Protein AF-A0A1K1SXJ5-F1 (afdb_monomer)

Radius of gyration: 18.01 Å; Cα contacts (8 Å, |Δi|>4): 81; chains: 1; bounding box: 41×28×58 Å

Mean predicted aligned error: 9.97 Å

Sequence (137 aa):
MYLNLAISLAVGVFTYLHFQEVVDYQLAHLPAPPKDVEKTRDTLTKLTWIRLGVVVALAVVYMRIARSLPLRRRRTYVRLFVLTLGGCIAMAYLVIAGGSPDWTRAAQTLQGVVLLALFFTLLGSDCRAHFFAKAAR

Structure (mmCIF, N/CA/C/O backbone):
data_AF-A0A1K1SXJ5-F1
#
_entry.id   AF-A0A1K1SXJ5-F1
#
loop_
_atom_site.group_PDB
_atom_site.id
_atom_site.type_symbol
_atom_site.label_atom_id
_atom_site.label_alt_id
_atom_site.label_comp_id
_atom_site.label_asym_id
_atom_site.label_entity_id
_atom_site.label_seq_id
_atom_site.pdbx_PDB_ins_code
_atom_site.Cartn_x
_atom_site.Cartn_y
_atom_site.Cartn_z
_atom_site.occupancy
_atom_site.B_iso_or_equiv
_atom_site.auth_seq_id
_atom_site.auth_comp_id
_atom_site.auth_asym_id
_atom_site.auth_atom_id
_atom_site.pdbx_PDB_model_num
ATOM 1 N N . MET A 1 1 ? -11.065 -2.128 8.941 1.00 64.06 1 MET A N 1
ATOM 2 C CA . MET A 1 1 ? -9.671 -2.592 9.150 1.00 64.06 1 MET A CA 1
ATOM 3 C C . MET A 1 1 ? -9.415 -3.970 8.555 1.00 64.06 1 MET A C 1
ATOM 5 O O . MET A 1 1 ? -8.522 -4.067 7.728 1.00 64.06 1 MET A O 1
ATOM 9 N N . TYR A 1 2 ? -10.174 -5.008 8.931 1.00 62.59 2 TYR A N 1
ATOM 10 C CA . TYR A 1 2 ? -9.960 -6.375 8.424 1.00 62.59 2 TYR A CA 1
ATOM 11 C C . TYR A 1 2 ? -10.084 -6.502 6.902 1.00 62.59 2 TYR A C 1
ATOM 13 O O . TYR A 1 2 ? -9.283 -7.198 6.298 1.00 62.59 2 TYR A O 1
ATOM 21 N N . LEU A 1 3 ? -11.006 -5.766 6.273 1.00 61.50 3 LEU A N 1
ATOM 22 C CA . LEU A 1 3 ? -11.119 -5.739 4.812 1.00 61.50 3 LEU A CA 1
ATOM 23 C C . LEU A 1 3 ? -9.862 -5.157 4.137 1.00 61.50 3 LEU A C 1
ATOM 25 O O . LEU A 1 3 ? -9.334 -5.758 3.212 1.00 61.50 3 LEU A O 1
ATOM 29 N N . ASN A 1 4 ? -9.330 -4.036 4.643 1.00 66.81 4 ASN A N 1
ATOM 30 C CA . ASN A 1 4 ? -8.089 -3.441 4.124 1.00 66.81 4 ASN A CA 1
ATOM 31 C C . ASN A 1 4 ? -6.896 -4.397 4.278 1.00 66.81 4 ASN A C 1
ATOM 33 O O . ASN A 1 4 ? -6.064 -4.518 3.385 1.00 66.81 4 ASN A O 1
ATOM 37 N N . LEU A 1 5 ? -6.842 -5.105 5.408 1.00 68.81 5 LEU A N 1
ATOM 38 C CA . LEU A 1 5 ? -5.845 -6.135 5.676 1.00 68.81 5 LEU A CA 1
ATOM 39 C C . LEU A 1 5 ? -5.960 -7.310 4.697 1.00 68.81 5 LEU A C 1
ATOM 41 O O . LEU A 1 5 ? -4.956 -7.723 4.129 1.00 68.81 5 LEU A O 1
ATOM 45 N N . ALA A 1 6 ? -7.175 -7.826 4.499 1.00 69.31 6 ALA A N 1
ATOM 46 C CA . ALA A 1 6 ? -7.452 -8.941 3.601 1.00 69.31 6 ALA A CA 1
ATOM 47 C C . ALA A 1 6 ? -7.092 -8.592 2.153 1.00 69.31 6 ALA A C 1
ATOM 49 O O . ALA A 1 6 ? -6.425 -9.379 1.494 1.00 69.31 6 ALA A O 1
ATOM 50 N N . ILE A 1 7 ? -7.443 -7.385 1.695 1.00 69.19 7 ILE A N 1
ATOM 51 C CA . ILE A 1 7 ? -7.063 -6.884 0.369 1.00 69.19 7 ILE A CA 1
ATOM 52 C C . ILE A 1 7 ? -5.540 -6.746 0.266 1.00 69.19 7 ILE A C 1
ATOM 54 O O . ILE A 1 7 ? -4.953 -7.249 -0.683 1.00 69.19 7 ILE A O 1
ATOM 58 N N . SER A 1 8 ? -4.880 -6.144 1.263 1.00 69.50 8 SER A N 1
ATOM 59 C CA . SER A 1 8 ? -3.413 -5.997 1.269 1.00 69.50 8 SER A CA 1
ATOM 60 C C . SER A 1 8 ? -2.703 -7.352 1.188 1.00 69.50 8 SER A C 1
ATOM 62 O O . SER A 1 8 ? -1.745 -7.505 0.436 1.00 69.50 8 SER A O 1
ATOM 64 N N . LEU A 1 9 ? -3.179 -8.340 1.952 1.00 72.06 9 LEU A N 1
ATOM 65 C CA . LEU A 1 9 ? -2.649 -9.70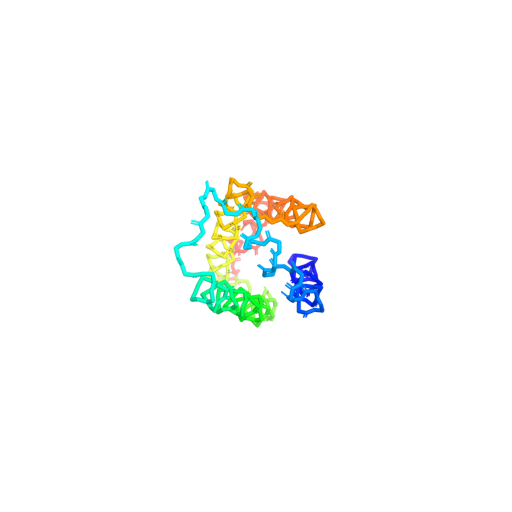3 1.940 1.00 72.06 9 LEU A CA 1
ATOM 66 C C . LEU A 1 9 ? -2.911 -10.398 0.608 1.00 72.06 9 LEU A C 1
ATOM 68 O O . LEU A 1 9 ? -1.987 -10.988 0.064 1.00 72.06 9 LEU A O 1
ATOM 72 N N . ALA A 1 10 ? -4.126 -10.301 0.065 1.00 72.69 10 ALA A N 1
ATOM 73 C CA . ALA A 1 10 ? -4.463 -10.878 -1.232 1.00 72.69 10 ALA A CA 1
ATOM 74 C C . ALA A 1 10 ? -3.568 -10.304 -2.337 1.00 72.69 10 ALA A C 1
ATOM 76 O O . ALA A 1 10 ? -2.987 -11.065 -3.100 1.00 72.69 10 ALA A O 1
ATOM 77 N N . VAL A 1 11 ? -3.371 -8.981 -2.362 1.00 71.75 11 VAL A N 1
ATOM 78 C CA . VAL A 1 11 ? -2.463 -8.309 -3.304 1.00 71.75 11 VAL A CA 1
ATOM 79 C C . VAL A 1 11 ? -1.019 -8.748 -3.097 1.00 71.75 11 VAL A C 1
ATOM 81 O O . VAL A 1 11 ? -0.324 -9.010 -4.075 1.00 71.75 11 VAL A O 1
ATOM 84 N N . GLY A 1 12 ? -0.562 -8.868 -1.849 1.00 74.44 12 GLY A N 1
ATOM 85 C CA . GLY A 1 12 ? 0.770 -9.383 -1.535 1.00 74.44 12 GLY A CA 1
ATOM 86 C C . GLY A 1 12 ? 0.972 -10.809 -2.049 1.00 74.44 12 GLY A C 1
ATOM 87 O O . GLY A 1 12 ? 1.946 -11.076 -2.741 1.00 74.44 12 GLY A O 1
ATOM 88 N N . VAL A 1 13 ? 0.022 -11.709 -1.789 1.00 76.94 13 VAL A N 1
ATOM 89 C CA . VAL A 1 13 ? 0.062 -13.095 -2.277 1.00 76.94 13 VAL A CA 1
ATOM 90 C C . VAL A 1 13 ? 0.051 -13.132 -3.802 1.00 76.94 13 VAL A C 1
ATOM 92 O O . VAL A 1 13 ? 0.885 -13.806 -4.394 1.00 76.94 13 VAL A O 1
ATOM 95 N N . PHE A 1 14 ? -0.821 -12.362 -4.452 1.00 77.50 14 PHE A N 1
ATOM 96 C CA . PHE A 1 14 ? -0.884 -12.307 -5.912 1.00 77.50 14 PHE A CA 1
ATOM 97 C C . PHE A 1 14 ? 0.412 -11.751 -6.521 1.00 77.50 14 PHE A C 1
ATOM 99 O O . PHE A 1 14 ? 0.926 -12.293 -7.491 1.00 77.50 14 PHE A O 1
ATOM 106 N N . THR A 1 15 ? 0.998 -10.720 -5.903 1.00 76.25 15 THR A N 1
ATOM 107 C CA . THR A 1 15 ? 2.302 -10.157 -6.302 1.00 76.25 15 THR A CA 1
ATOM 108 C C . THR A 1 15 ? 3.431 -11.167 -6.121 1.00 76.25 15 THR A C 1
ATOM 110 O O . THR A 1 15 ? 4.354 -11.193 -6.923 1.00 76.25 15 THR A O 1
ATOM 113 N N . TYR A 1 16 ? 3.372 -12.003 -5.085 1.00 81.81 16 TYR A N 1
ATOM 114 C CA . TYR A 1 16 ? 4.342 -13.074 -4.877 1.00 81.81 16 TYR A CA 1
ATOM 115 C C . TYR A 1 16 ? 4.205 -14.182 -5.932 1.00 81.81 16 TYR A C 1
ATOM 117 O O . TYR A 1 16 ? 5.211 -14.637 -6.468 1.00 81.81 16 TYR A O 1
ATOM 125 N N . LEU A 1 17 ? 2.973 -14.575 -6.275 1.00 83.00 17 LEU A N 1
ATOM 126 C CA . LEU A 1 17 ? 2.711 -15.572 -7.318 1.00 83.00 17 LEU A CA 1
ATOM 127 C C . LEU A 1 17 ? 3.144 -15.078 -8.708 1.00 83.00 17 LEU A C 1
ATOM 129 O O . LEU A 1 17 ? 3.743 -15.835 -9.464 1.00 83.00 17 LEU A O 1
ATOM 133 N N . HIS A 1 18 ? 2.913 -13.799 -9.010 1.00 79.50 18 HIS A N 1
ATOM 134 C CA . HIS A 1 18 ? 3.260 -13.160 -10.285 1.00 79.50 18 HIS A CA 1
ATOM 135 C C . HIS A 1 18 ? 4.554 -12.335 -10.207 1.00 79.50 18 HIS A C 1
ATOM 137 O O . HIS A 1 18 ? 4.734 -11.363 -10.939 1.00 79.50 18 HIS A O 1
ATOM 143 N N . PHE A 1 19 ? 5.471 -12.693 -9.304 1.00 79.19 19 PHE A N 1
ATOM 144 C CA . PHE A 1 19 ? 6.632 -11.861 -8.978 1.00 79.19 19 PHE A CA 1
ATOM 145 C C . PHE A 1 19 ? 7.501 -11.537 -10.201 1.00 79.19 19 PHE A C 1
ATOM 147 O O . PHE A 1 19 ? 7.865 -10.382 -10.413 1.00 79.19 19 PHE A O 1
ATOM 154 N N . GLN A 1 20 ? 7.813 -12.549 -11.016 1.00 81.75 20 GLN A N 1
ATOM 155 C CA . GLN A 1 20 ? 8.646 -12.381 -12.212 1.00 81.75 20 GLN A CA 1
ATOM 156 C C . GLN A 1 20 ? 7.945 -11.513 -13.264 1.00 81.75 20 GLN A C 1
ATOM 158 O O . GLN A 1 20 ? 8.554 -10.588 -13.789 1.00 81.75 20 GLN A O 1
ATOM 163 N N . GLU A 1 21 ? 6.644 -11.721 -13.487 1.00 81.00 21 GLU A N 1
ATOM 164 C CA . GLU A 1 21 ? 5.848 -10.914 -14.421 1.00 81.00 21 GLU A CA 1
ATOM 165 C C . GLU A 1 21 ? 5.788 -9.442 -14.002 1.00 81.00 21 GLU A C 1
ATOM 167 O O . GLU A 1 21 ? 5.860 -8.552 -14.843 1.00 81.00 21 GLU A O 1
ATOM 172 N N . VAL A 1 22 ? 5.697 -9.165 -12.698 1.00 77.56 22 VAL A N 1
ATOM 173 C CA . VAL A 1 22 ? 5.710 -7.793 -12.173 1.00 77.56 22 VAL A CA 1
ATOM 174 C C . VAL A 1 22 ? 7.063 -7.124 -12.416 1.00 77.56 22 VAL A C 1
ATOM 176 O O . VAL A 1 22 ? 7.099 -5.961 -12.818 1.00 77.56 22 VAL A O 1
ATOM 179 N N . VAL A 1 23 ? 8.169 -7.836 -12.186 1.00 81.75 23 VAL A N 1
ATOM 180 C CA . VAL A 1 23 ? 9.525 -7.312 -12.415 1.00 81.75 23 VAL A CA 1
ATOM 181 C C . VAL A 1 23 ? 9.777 -7.082 -13.907 1.00 81.75 23 VAL A C 1
ATOM 183 O O . VAL A 1 23 ? 10.292 -6.028 -14.279 1.00 81.75 23 VAL A O 1
ATOM 186 N N . ASP A 1 24 ? 9.362 -8.013 -14.761 1.00 83.44 24 ASP A N 1
ATOM 187 C CA . ASP A 1 24 ? 9.526 -7.904 -16.212 1.00 83.44 24 ASP A CA 1
ATOM 188 C C . ASP A 1 24 ? 8.644 -6.801 -16.805 1.00 83.44 24 ASP A C 1
ATOM 190 O O . ASP A 1 24 ? 9.102 -6.028 -17.647 1.00 83.44 24 ASP A O 1
ATOM 194 N N . TYR A 1 25 ? 7.420 -6.633 -16.297 1.00 80.50 25 TYR A N 1
ATOM 195 C CA . TYR A 1 25 ? 6.551 -5.521 -16.676 1.00 80.50 25 TYR A CA 1
ATOM 196 C C . TYR A 1 25 ? 7.155 -4.167 -16.290 1.00 80.50 25 TYR A C 1
ATOM 198 O O . TYR A 1 25 ? 7.133 -3.231 -17.091 1.00 80.50 25 TYR A O 1
ATOM 206 N N . GLN A 1 26 ? 7.718 -4.061 -15.080 1.00 81.25 26 GLN A N 1
ATOM 207 C CA . GLN A 1 26 ? 8.392 -2.847 -14.615 1.00 81.25 26 GLN A CA 1
ATOM 208 C C . GLN A 1 26 ? 9.611 -2.515 -15.468 1.00 81.25 26 GLN A C 1
ATOM 210 O O . GLN A 1 26 ? 9.820 -1.348 -15.777 1.00 81.25 26 GLN A O 1
ATOM 215 N N . LEU A 1 27 ? 10.390 -3.526 -15.859 1.00 83.75 27 LEU A N 1
ATOM 216 C CA . LEU A 1 27 ? 11.561 -3.368 -16.714 1.00 83.75 27 LEU A CA 1
ATOM 217 C C . LEU A 1 27 ? 11.170 -2.907 -18.130 1.00 83.75 27 LEU A C 1
ATOM 219 O O . LEU A 1 27 ? 11.831 -2.033 -18.686 1.00 83.75 27 LEU A O 1
ATOM 223 N N . ALA A 1 28 ? 10.079 -3.447 -18.682 1.00 83.75 28 ALA A N 1
ATOM 224 C CA . ALA A 1 28 ? 9.565 -3.099 -20.008 1.00 83.75 28 ALA A CA 1
ATOM 225 C C . ALA A 1 28 ? 8.919 -1.701 -20.081 1.00 83.75 28 ALA A C 1
ATOM 227 O O . ALA A 1 28 ? 8.912 -1.088 -21.144 1.00 83.75 28 ALA A O 1
ATOM 228 N N . HIS A 1 29 ? 8.399 -1.186 -18.962 1.00 82.44 29 HIS A N 1
ATOM 229 C CA . HIS A 1 29 ? 7.732 0.123 -18.881 1.00 82.44 29 HIS A CA 1
ATOM 230 C C . HIS A 1 29 ? 8.605 1.216 -18.249 1.00 82.44 29 HIS A C 1
ATOM 232 O O . HIS A 1 29 ? 8.092 2.227 -17.761 1.00 82.44 29 HIS A O 1
ATOM 238 N N . LEU A 1 30 ? 9.930 1.041 -18.237 1.00 80.88 30 LEU A N 1
ATOM 239 C CA . LEU A 1 30 ? 10.831 2.109 -17.818 1.00 80.88 30 LEU A CA 1
ATOM 240 C C . LEU A 1 30 ? 10.761 3.287 -18.805 1.00 80.88 30 LEU A C 1
ATOM 242 O O . LEU A 1 30 ? 10.738 3.075 -20.016 1.00 80.88 30 LEU A O 1
ATOM 246 N N . PRO A 1 31 ? 10.793 4.541 -18.315 1.00 77.56 31 PRO A N 1
ATOM 247 C CA . PRO A 1 31 ? 10.710 5.731 -19.166 1.00 77.56 31 PRO A CA 1
ATOM 248 C C . PRO A 1 31 ? 11.914 5.891 -20.106 1.00 77.56 31 PRO A C 1
ATOM 250 O O . PRO A 1 31 ? 11.846 6.643 -21.073 1.00 77.56 31 PRO A O 1
ATOM 253 N N . ALA A 1 32 ? 13.018 5.202 -19.819 1.00 80.62 32 ALA A N 1
ATOM 254 C CA . ALA A 1 32 ? 14.184 5.130 -20.681 1.00 80.62 32 ALA A CA 1
ATOM 255 C C . ALA A 1 32 ? 14.740 3.698 -20.681 1.00 80.62 32 ALA A C 1
ATOM 257 O O . ALA A 1 32 ? 14.691 3.038 -19.635 1.00 80.62 32 ALA A O 1
ATOM 258 N N . PRO A 1 33 ? 15.319 3.234 -21.804 1.00 80.69 33 PRO A N 1
ATOM 259 C CA . PRO A 1 33 ? 16.016 1.957 -21.849 1.00 80.69 33 PRO A CA 1
ATOM 260 C C . PRO A 1 33 ? 17.123 1.935 -20.786 1.00 80.69 33 PRO A C 1
ATOM 262 O O . PRO A 1 33 ? 17.938 2.866 -20.731 1.00 80.69 33 PRO A O 1
ATOM 265 N N . PRO A 1 34 ? 17.169 0.917 -19.914 1.00 82.75 34 PRO A N 1
ATOM 266 C CA . PRO A 1 34 ? 18.202 0.841 -18.896 1.00 82.75 34 PRO A CA 1
ATOM 267 C C . PRO A 1 34 ? 19.572 0.633 -19.549 1.00 82.75 34 PRO A C 1
ATOM 269 O O . PRO A 1 34 ? 19.732 -0.206 -20.430 1.00 82.75 34 PRO A O 1
ATOM 272 N N . LYS A 1 35 ? 20.572 1.388 -19.080 1.00 84.06 35 LYS A N 1
ATOM 273 C CA . LYS A 1 35 ? 21.972 1.242 -19.516 1.00 84.06 35 LYS A CA 1
ATOM 274 C C . LYS A 1 35 ? 22.542 -0.140 -19.170 1.00 84.06 35 LYS A C 1
ATOM 276 O O . LYS A 1 35 ? 23.324 -0.667 -19.945 1.00 84.06 35 LYS A O 1
ATOM 281 N N . ASP A 1 36 ? 22.092 -0.711 -18.04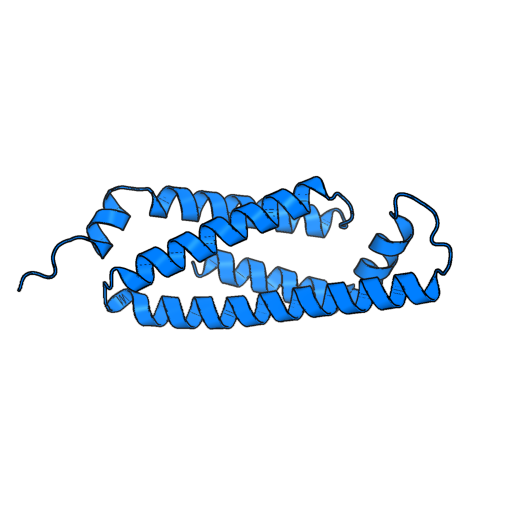7 1.00 88.69 36 ASP A N 1
ATOM 282 C CA . ASP A 1 36 ? 22.429 -2.057 -17.568 1.00 88.69 36 ASP A CA 1
ATOM 283 C C . ASP A 1 36 ? 21.147 -2.804 -17.175 1.00 88.69 36 ASP A C 1
ATOM 285 O O . ASP A 1 36 ? 20.673 -2.707 -16.038 1.00 88.69 36 ASP A O 1
ATOM 289 N N . VAL A 1 37 ? 20.577 -3.559 -18.116 1.00 86.31 37 VAL A N 1
ATOM 290 C CA . VAL A 1 37 ? 19.308 -4.289 -17.934 1.00 86.31 37 VAL A CA 1
ATOM 291 C C . VAL A 1 37 ? 19.347 -5.193 -16.695 1.00 86.31 37 VAL A C 1
ATOM 293 O O . VAL A 1 37 ? 18.414 -5.193 -15.893 1.00 86.31 37 VAL A O 1
ATOM 296 N N . GLU A 1 38 ? 20.444 -5.925 -16.503 1.00 86.94 38 GLU A N 1
ATOM 297 C CA . GLU A 1 38 ? 20.600 -6.900 -15.421 1.00 86.94 38 GLU A CA 1
ATOM 298 C C . GLU A 1 38 ? 20.632 -6.229 -14.040 1.00 86.94 38 GLU A C 1
ATOM 300 O O . GLU A 1 38 ? 19.899 -6.617 -13.129 1.00 86.94 38 GLU A O 1
ATOM 305 N N . LYS A 1 39 ? 21.385 -5.131 -13.906 1.00 85.94 39 LYS A N 1
ATOM 306 C CA . LYS A 1 39 ? 21.453 -4.341 -12.668 1.00 85.94 39 LYS A CA 1
ATOM 307 C C . LYS A 1 39 ? 20.114 -3.678 -12.338 1.00 85.94 39 LYS A C 1
ATOM 309 O O . LYS A 1 39 ? 19.722 -3.594 -11.168 1.00 85.94 39 LYS A O 1
ATOM 314 N N . THR A 1 40 ? 19.394 -3.209 -13.355 1.00 85.19 40 THR A N 1
ATOM 315 C CA . THR A 1 40 ? 18.052 -2.649 -13.179 1.00 85.19 40 THR A CA 1
ATOM 316 C C . THR A 1 40 ? 17.056 -3.721 -12.743 1.00 85.19 40 THR A C 1
ATOM 318 O O . THR A 1 40 ? 16.316 -3.495 -11.785 1.00 85.19 40 THR A O 1
ATOM 321 N N . ARG A 1 41 ? 17.086 -4.911 -13.352 1.00 86.50 41 ARG A N 1
ATOM 322 C CA . ARG A 1 41 ? 16.245 -6.054 -12.961 1.00 86.50 41 ARG A CA 1
ATOM 323 C C . ARG A 1 41 ? 16.491 -6.479 -11.515 1.00 86.50 41 ARG A C 1
ATOM 325 O O . ARG A 1 41 ? 15.540 -6.701 -10.766 1.00 86.50 41 ARG A O 1
ATOM 332 N N . ASP A 1 42 ? 17.750 -6.516 -11.093 1.00 88.06 42 ASP A N 1
ATOM 333 C CA . ASP A 1 42 ? 18.137 -6.873 -9.726 1.00 88.06 42 ASP A CA 1
ATOM 334 C C . ASP A 1 42 ? 17.639 -5.836 -8.696 1.00 88.06 42 ASP A C 1
ATOM 336 O O . ASP A 1 42 ? 17.170 -6.164 -7.602 1.00 88.06 42 ASP A O 1
ATOM 340 N N . THR A 1 43 ? 17.642 -4.557 -9.083 1.00 83.75 43 THR A N 1
ATOM 341 C CA . THR A 1 43 ? 17.084 -3.462 -8.274 1.00 83.75 43 THR A CA 1
ATOM 342 C C . THR A 1 43 ? 15.558 -3.559 -8.155 1.00 83.75 43 THR A C 1
ATOM 344 O O . THR A 1 43 ? 15.019 -3.451 -7.050 1.00 83.75 43 THR A O 1
ATOM 347 N N . LEU A 1 44 ? 14.853 -3.800 -9.265 1.00 82.12 44 LEU A N 1
ATOM 348 C CA . LEU A 1 44 ? 13.392 -3.973 -9.290 1.00 82.12 44 LEU A CA 1
ATOM 349 C C . LEU A 1 44 ? 12.950 -5.207 -8.490 1.00 82.12 44 LEU A C 1
ATOM 351 O O . LEU A 1 44 ? 11.969 -5.159 -7.744 1.00 82.12 44 LEU A O 1
ATOM 355 N N . THR A 1 45 ? 13.731 -6.284 -8.560 1.00 84.12 45 THR A N 1
ATOM 356 C CA . THR A 1 45 ? 13.552 -7.495 -7.750 1.00 84.12 45 THR A CA 1
ATOM 357 C C . THR A 1 45 ? 13.626 -7.172 -6.256 1.00 84.12 45 THR A C 1
ATOM 359 O O . THR A 1 45 ? 12.708 -7.500 -5.501 1.00 84.12 45 THR A O 1
ATOM 362 N N . LYS A 1 46 ? 14.671 -6.457 -5.814 1.00 82.56 46 LYS A N 1
ATOM 363 C CA . LYS A 1 46 ? 14.819 -6.032 -4.409 1.00 82.56 46 LYS A CA 1
ATOM 364 C C . LYS A 1 46 ? 13.669 -5.135 -3.956 1.00 82.56 46 LYS A C 1
ATOM 366 O O . LYS A 1 46 ? 13.115 -5.346 -2.879 1.00 82.56 46 LYS A O 1
ATOM 371 N N . LEU A 1 47 ? 13.267 -4.168 -4.781 1.00 78.50 47 LEU A N 1
ATOM 372 C CA . LEU A 1 47 ? 12.129 -3.290 -4.492 1.00 78.50 47 LEU A CA 1
ATOM 373 C C . LEU A 1 47 ? 10.819 -4.072 -4.332 1.00 78.50 47 LEU A C 1
ATOM 375 O O . LEU A 1 47 ? 10.045 -3.787 -3.417 1.00 78.50 47 LEU A O 1
ATOM 379 N N . THR A 1 48 ? 10.579 -5.075 -5.175 1.00 79.94 48 THR A N 1
ATOM 380 C CA . THR A 1 48 ? 9.373 -5.914 -5.103 1.00 79.94 48 THR A CA 1
ATOM 381 C C . THR A 1 48 ? 9.360 -6.765 -3.829 1.00 79.94 48 THR A C 1
ATOM 383 O O . THR A 1 48 ? 8.340 -6.822 -3.139 1.00 79.94 48 THR A O 1
ATOM 386 N N . TRP A 1 49 ? 10.508 -7.319 -3.427 1.00 82.25 49 TRP A N 1
ATOM 387 C CA . TRP A 1 49 ? 10.665 -7.990 -2.129 1.00 82.25 49 TRP A CA 1
ATOM 388 C C . TRP A 1 49 ? 10.428 -7.062 -0.935 1.00 82.25 49 TRP A C 1
ATOM 390 O O . TRP A 1 49 ? 9.745 -7.444 0.016 1.00 82.25 49 TRP A O 1
ATOM 400 N N . ILE A 1 50 ? 10.933 -5.826 -0.984 1.00 78.81 50 ILE A N 1
ATOM 401 C CA . ILE A 1 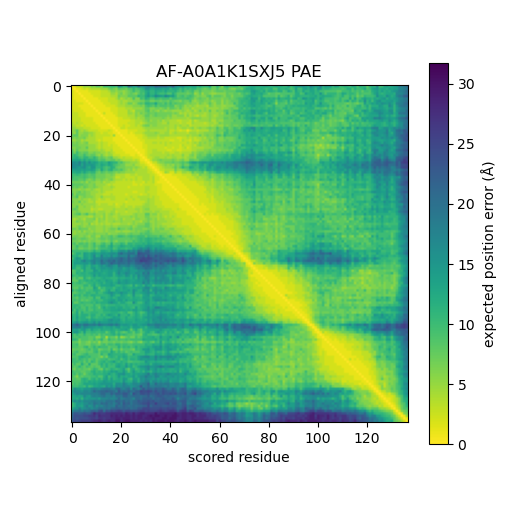50 ? 10.689 -4.827 0.067 1.00 78.81 50 ILE A CA 1
ATOM 402 C C . ILE A 1 50 ? 9.189 -4.540 0.188 1.00 78.81 50 ILE A C 1
ATOM 404 O O . ILE A 1 50 ? 8.667 -4.509 1.302 1.00 78.81 50 ILE A O 1
ATOM 408 N N . ARG A 1 51 ? 8.469 -4.384 -0.933 1.00 76.25 51 ARG A N 1
ATOM 409 C CA . ARG A 1 51 ? 7.009 -4.176 -0.923 1.00 76.25 51 ARG A CA 1
ATOM 410 C C . ARG A 1 51 ? 6.276 -5.337 -0.246 1.00 76.25 51 ARG A C 1
ATOM 412 O O . ARG A 1 51 ? 5.433 -5.089 0.615 1.00 76.25 51 ARG A O 1
ATOM 419 N N . LEU A 1 52 ? 6.634 -6.582 -0.565 1.00 74.56 52 LEU A N 1
ATOM 420 C CA . LEU A 1 52 ? 6.095 -7.776 0.102 1.00 74.56 52 LEU A CA 1
ATOM 421 C C . LEU A 1 52 ? 6.374 -7.761 1.612 1.00 74.56 52 LEU A C 1
ATOM 423 O O . LEU A 1 52 ? 5.462 -7.963 2.415 1.00 74.56 52 LEU A O 1
ATOM 427 N N . GLY A 1 53 ? 7.608 -7.441 2.008 1.00 76.12 53 GLY A N 1
ATOM 428 C CA . GLY A 1 53 ? 7.990 -7.304 3.414 1.00 76.12 53 GLY A CA 1
ATOM 429 C C . GLY A 1 53 ? 7.170 -6.241 4.152 1.00 76.12 53 GLY A C 1
ATOM 430 O O . GLY A 1 53 ? 6.705 -6.477 5.267 1.00 76.12 53 GLY A O 1
ATOM 431 N N . VAL A 1 54 ? 6.918 -5.095 3.513 1.00 75.19 54 VAL A N 1
ATOM 432 C CA . VAL A 1 54 ? 6.078 -4.019 4.063 1.00 75.19 54 VAL A CA 1
ATOM 433 C C . VAL A 1 54 ? 4.631 -4.477 4.244 1.00 75.19 54 VAL A C 1
ATOM 435 O O . VAL A 1 54 ? 4.038 -4.180 5.281 1.00 75.19 54 VAL A O 1
ATOM 438 N N . VAL A 1 55 ? 4.060 -5.230 3.297 1.00 74.12 55 VAL A N 1
ATOM 439 C CA . VAL A 1 55 ? 2.701 -5.788 3.428 1.00 74.12 55 VAL A CA 1
ATOM 440 C C . VAL A 1 55 ? 2.605 -6.716 4.639 1.00 74.12 55 VAL A C 1
ATOM 442 O O . VAL A 1 55 ? 1.678 -6.585 5.440 1.00 74.12 55 VAL A O 1
ATOM 445 N N . VAL A 1 56 ? 3.583 -7.605 4.828 1.00 74.94 56 VAL A N 1
ATOM 446 C CA . VAL A 1 56 ? 3.630 -8.507 5.991 1.00 74.94 56 VAL A CA 1
ATOM 447 C C . VAL A 1 56 ? 3.786 -7.719 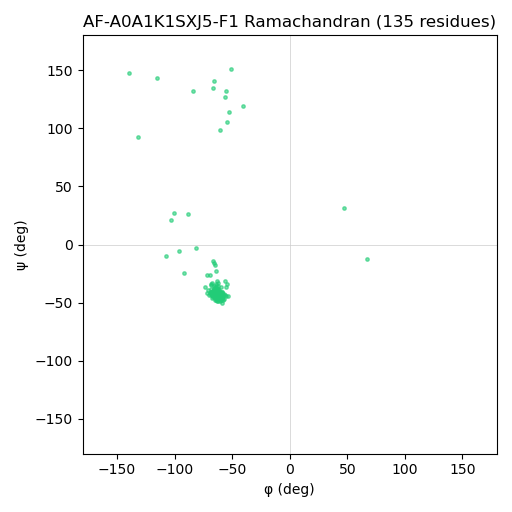7.294 1.00 74.94 56 VAL A C 1
ATOM 449 O O . VAL A 1 56 ? 3.059 -7.962 8.260 1.00 74.94 56 VAL A O 1
ATOM 452 N N . ALA A 1 57 ? 4.681 -6.728 7.327 1.00 77.50 57 ALA A N 1
ATOM 453 C CA . ALA A 1 57 ? 4.875 -5.871 8.494 1.00 77.50 57 ALA A CA 1
ATOM 454 C C . ALA A 1 57 ? 3.591 -5.107 8.856 1.00 77.50 57 ALA A C 1
ATOM 456 O O . ALA A 1 57 ? 3.175 -5.100 10.019 1.00 77.50 57 ALA A O 1
ATOM 457 N N . LEU A 1 58 ? 2.915 -4.523 7.859 1.00 72.00 58 LEU A N 1
ATOM 458 C CA . LEU A 1 58 ? 1.609 -3.897 8.036 1.00 72.00 58 LEU A CA 1
ATOM 459 C C . LEU A 1 58 ? 0.599 -4.905 8.565 1.00 72.00 58 LEU A C 1
ATOM 461 O O . LEU A 1 58 ? -0.143 -4.568 9.485 1.00 72.00 58 LEU A O 1
ATOM 465 N N . ALA A 1 59 ? 0.601 -6.144 8.074 1.00 72.50 59 ALA A N 1
ATOM 466 C CA . ALA A 1 59 ? -0.350 -7.138 8.538 1.00 72.50 59 ALA A CA 1
ATOM 467 C C . ALA A 1 59 ? -0.219 -7.431 10.041 1.00 72.50 59 ALA A C 1
ATOM 469 O O . ALA A 1 59 ? -1.214 -7.445 10.776 1.00 72.50 59 ALA A O 1
ATOM 470 N N . VAL A 1 60 ? 1.019 -7.551 10.523 1.00 77.00 60 VAL A N 1
ATOM 471 C CA . VAL A 1 60 ? 1.330 -7.714 11.950 1.00 77.00 60 VAL A CA 1
ATOM 472 C C . VAL A 1 60 ? 0.903 -6.485 12.757 1.00 77.00 60 VAL A C 1
ATOM 474 O O . VAL A 1 60 ? 0.305 -6.618 13.831 1.00 77.00 60 VAL A O 1
ATOM 477 N N . VAL A 1 61 ? 1.174 -5.278 12.250 1.00 77.19 61 VAL A N 1
ATOM 478 C CA . VAL A 1 61 ? 0.768 -4.023 12.899 1.00 77.19 61 VAL A CA 1
ATOM 479 C C . VAL A 1 61 ? -0.757 -3.929 12.994 1.00 77.19 61 VAL A C 1
ATOM 481 O O . VAL A 1 61 ? -1.275 -3.655 14.076 1.00 77.19 61 VAL A O 1
ATOM 484 N N . TYR A 1 62 ? -1.484 -4.225 11.916 1.00 72.06 62 TYR A N 1
ATOM 485 C CA . TYR A 1 62 ? -2.947 -4.252 11.888 1.00 72.06 62 TYR A CA 1
ATOM 486 C C . TYR A 1 62 ? -3.515 -5.264 12.887 1.00 72.06 62 TYR A C 1
ATOM 488 O O . TYR A 1 62 ? -4.421 -4.911 13.639 1.00 72.06 62 TYR A O 1
ATOM 496 N N . MET A 1 63 ? -2.961 -6.479 12.973 1.00 73.88 63 MET A N 1
ATOM 497 C CA . MET A 1 63 ? -3.374 -7.463 13.983 1.00 73.88 63 MET A CA 1
ATOM 498 C C . MET A 1 63 ? -3.139 -6.966 15.412 1.00 73.88 63 MET A C 1
ATOM 500 O O . MET A 1 63 ? -4.014 -7.103 16.270 1.00 73.88 63 MET A O 1
ATOM 504 N N . ARG A 1 64 ? -1.975 -6.361 15.690 1.00 75.62 64 ARG A N 1
ATOM 505 C CA . ARG A 1 64 ? -1.692 -5.780 17.010 1.00 75.62 64 ARG A CA 1
ATOM 506 C C . ARG A 1 64 ? -2.651 -4.651 17.351 1.00 75.62 64 ARG A C 1
ATOM 508 O O . ARG A 1 64 ? -3.116 -4.580 18.488 1.00 75.62 64 ARG A O 1
ATOM 515 N N . ILE A 1 65 ? -2.955 -3.786 16.388 1.00 70.56 65 ILE A N 1
ATOM 516 C CA . ILE A 1 65 ? -3.895 -2.697 16.617 1.00 70.56 65 ILE A CA 1
ATOM 517 C C . ILE A 1 65 ? -5.303 -3.253 16.840 1.00 70.56 65 ILE A C 1
ATOM 519 O O . ILE A 1 65 ? -5.947 -2.850 17.806 1.00 70.56 65 ILE A O 1
ATOM 523 N N . ALA A 1 66 ? -5.737 -4.230 16.044 1.00 70.62 66 ALA A N 1
ATOM 524 C CA 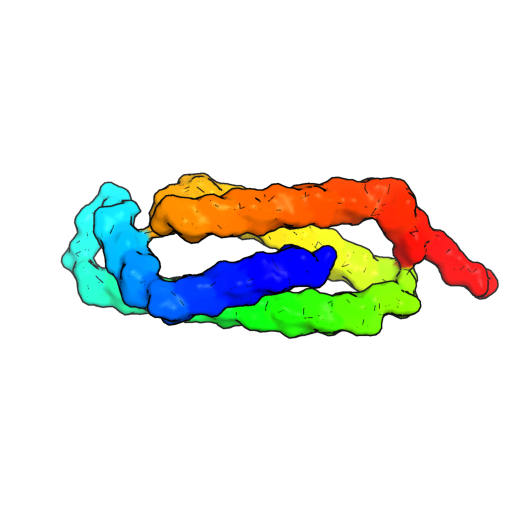. ALA A 1 66 ? -7.033 -4.878 16.201 1.00 70.62 66 ALA A CA 1
ATOM 525 C C . ALA A 1 66 ? -7.209 -5.503 17.595 1.00 70.62 66 ALA A C 1
ATOM 527 O O . ALA A 1 66 ? -8.229 -5.288 18.243 1.00 70.62 66 ALA A O 1
ATOM 528 N N . ARG A 1 67 ? -6.171 -6.167 18.123 1.00 71.06 67 ARG A N 1
ATOM 529 C CA . ARG A 1 67 ? -6.156 -6.675 19.510 1.00 71.06 67 ARG A CA 1
ATOM 530 C C . ARG A 1 67 ? -6.221 -5.572 20.571 1.00 71.06 67 ARG A C 1
ATOM 532 O O . ARG A 1 67 ? -6.631 -5.830 21.696 1.00 71.06 67 ARG A O 1
ATOM 539 N N . SER A 1 68 ? -5.825 -4.348 20.230 1.00 65.44 68 SER A N 1
ATOM 540 C CA . SER A 1 68 ? -5.840 -3.190 21.133 1.00 65.44 68 SER A CA 1
ATOM 541 C C . SER A 1 68 ? -7.076 -2.290 21.002 1.00 65.44 68 SER A C 1
ATOM 543 O O . SER A 1 68 ? -7.233 -1.370 21.805 1.00 65.44 68 SER A O 1
ATOM 545 N N . LEU A 1 69 ? -7.961 -2.550 20.030 1.00 64.31 69 LEU A N 1
ATOM 546 C CA . LEU A 1 69 ? -9.253 -1.872 19.872 1.00 64.31 69 LEU A CA 1
ATOM 547 C C . LEU A 1 69 ? -10.144 -1.934 21.128 1.00 64.31 69 LEU A C 1
ATOM 549 O O . LEU A 1 69 ? -10.653 -0.879 21.511 1.00 64.31 69 LEU A O 1
ATOM 553 N N . PRO A 1 70 ? -10.290 -3.078 21.835 1.00 64.31 70 PRO A N 1
ATOM 554 C CA . PRO A 1 70 ? -11.139 -3.133 23.029 1.00 64.31 70 PRO A CA 1
ATOM 555 C C . PRO A 1 70 ? -10.613 -2.285 24.199 1.00 64.31 70 PRO A C 1
ATOM 557 O O . PRO A 1 70 ? -11.354 -1.996 25.132 1.00 64.31 70 PRO A O 1
ATOM 560 N N . LEU A 1 71 ? -9.355 -1.827 24.155 1.00 65.19 71 LEU A N 1
ATOM 561 C CA . LEU A 1 71 ? -8.748 -1.050 25.239 1.00 65.19 71 LEU A CA 1
ATOM 562 C C . LEU A 1 71 ? -9.112 0.449 25.208 1.00 65.19 71 LEU A C 1
ATOM 564 O O . LEU A 1 71 ? -8.665 1.174 26.097 1.00 65.19 71 LEU A O 1
ATOM 568 N N . ARG A 1 72 ? -9.865 0.940 24.202 1.00 64.69 72 ARG A N 1
ATOM 569 C CA . ARG A 1 72 ? -10.321 2.350 24.065 1.00 64.69 72 ARG A CA 1
ATOM 570 C C . ARG A 1 72 ? -9.225 3.413 24.294 1.00 64.69 72 ARG A C 1
ATOM 572 O O . ARG A 1 72 ? -9.475 4.517 24.770 1.00 64.69 72 ARG A O 1
ATOM 579 N N . ARG A 1 73 ? -7.963 3.108 23.967 1.00 69.81 73 ARG A N 1
ATOM 580 C CA . ARG A 1 73 ? -6.832 4.020 24.220 1.00 69.81 73 ARG A CA 1
ATOM 581 C C . ARG A 1 73 ? -6.680 5.053 23.103 1.00 69.81 73 ARG A C 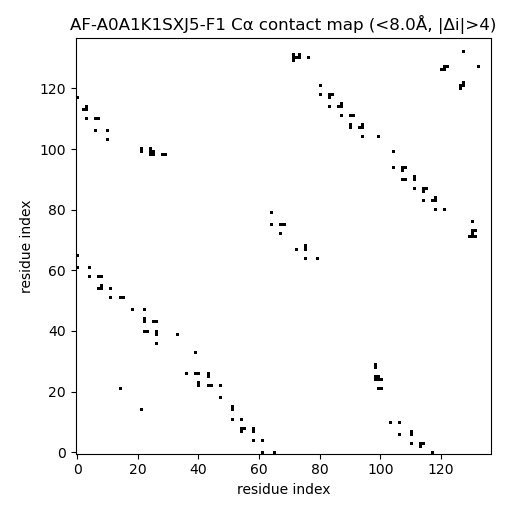1
ATOM 583 O O . ARG A 1 73 ? -6.532 4.694 21.937 1.00 69.81 73 ARG A O 1
ATOM 590 N N . ARG A 1 74 ? -6.530 6.332 23.474 1.00 68.38 74 ARG A N 1
ATOM 591 C CA . ARG A 1 74 ? -6.224 7.440 22.540 1.00 68.38 74 ARG A CA 1
ATOM 592 C C . ARG A 1 74 ? -4.965 7.201 21.689 1.00 68.38 74 ARG A C 1
ATOM 594 O O . ARG A 1 74 ? -4.932 7.571 20.522 1.00 68.38 74 ARG A O 1
ATOM 601 N N . ARG A 1 75 ? -3.940 6.527 22.233 1.00 70.56 75 ARG A N 1
ATOM 602 C CA . ARG A 1 75 ? -2.723 6.158 21.474 1.00 70.56 75 ARG A CA 1
ATOM 603 C C . ARG A 1 75 ? -3.012 5.197 20.314 1.00 70.56 75 ARG A C 1
ATOM 605 O O . ARG A 1 75 ? -2.323 5.263 19.301 1.00 70.56 75 ARG A O 1
ATOM 612 N N . THR A 1 76 ? -4.012 4.326 20.447 1.00 69.00 76 THR A N 1
ATOM 613 C CA . THR A 1 76 ? -4.426 3.406 19.378 1.00 69.00 76 THR A CA 1
ATOM 614 C C . THR A 1 76 ? -5.066 4.173 18.224 1.00 69.00 76 THR A C 1
ATOM 616 O O . THR A 1 76 ? -4.731 3.904 17.076 1.00 69.00 76 THR A O 1
ATOM 619 N N . TYR A 1 77 ? -5.888 5.185 18.528 1.00 66.69 77 TYR A N 1
ATOM 620 C CA . TYR A 1 77 ? -6.471 6.087 17.530 1.00 66.69 77 TYR A CA 1
ATOM 621 C C . TYR A 1 77 ? -5.394 6.853 16.747 1.00 66.69 77 TYR A C 1
ATOM 623 O O . TYR A 1 77 ? -5.399 6.823 15.522 1.00 66.69 77 TYR A O 1
ATOM 631 N N . VAL A 1 78 ? -4.417 7.466 17.433 1.00 73.25 78 VAL A N 1
ATOM 632 C CA . VAL A 1 78 ? -3.321 8.197 16.761 1.00 73.25 78 VAL A CA 1
ATOM 633 C C . VAL A 1 78 ? -2.496 7.267 15.869 1.00 73.25 78 VAL A C 1
ATOM 635 O O . VAL A 1 78 ? -2.197 7.617 14.732 1.00 73.25 78 VAL A O 1
ATOM 638 N N . ARG A 1 79 ? -2.171 6.055 16.343 1.00 75.38 79 ARG A N 1
ATOM 639 C CA . ARG A 1 79 ? -1.469 5.053 15.525 1.00 75.38 79 ARG A CA 1
ATOM 640 C C . ARG A 1 79 ? -2.281 4.651 14.296 1.00 75.38 79 ARG A C 1
ATOM 642 O O . ARG A 1 79 ? -1.705 4.587 13.218 1.00 75.38 79 ARG A O 1
ATOM 649 N N . LEU A 1 80 ? -3.590 4.422 14.440 1.00 71.31 80 LEU A N 1
ATOM 650 C CA . LEU A 1 80 ? -4.488 4.146 13.311 1.00 71.31 80 LEU A CA 1
ATOM 651 C C . LEU A 1 80 ? -4.460 5.274 12.291 1.00 71.31 80 LEU A C 1
ATOM 653 O O . LEU A 1 80 ? -4.356 5.025 11.095 1.00 71.31 80 LEU A O 1
ATOM 657 N N . PHE A 1 81 ? -4.570 6.504 12.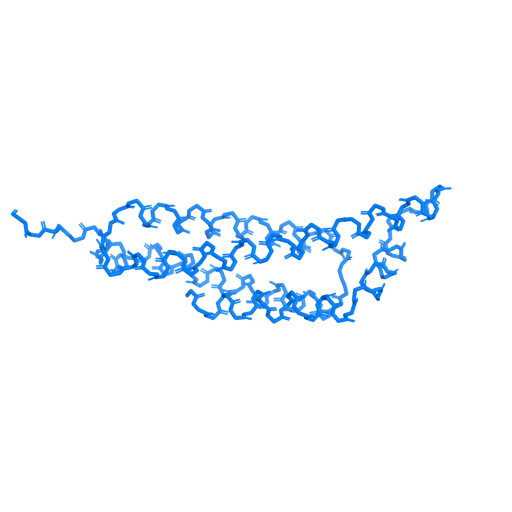785 1.00 72.69 81 PHE A N 1
ATOM 658 C CA . PHE A 1 81 ? -4.668 7.690 11.958 1.00 72.69 81 PHE A CA 1
ATOM 659 C C . PHE A 1 81 ? -3.392 7.888 11.143 1.00 72.69 81 PHE A C 1
ATOM 661 O O . PHE A 1 81 ? -3.468 8.013 9.927 1.00 72.69 81 PHE A O 1
ATOM 668 N N . VAL A 1 82 ? -2.221 7.799 11.782 1.00 75.62 82 VAL A N 1
ATOM 669 C CA . VAL A 1 82 ? -0.921 7.878 11.094 1.00 75.62 82 VAL A CA 1
ATOM 670 C C . VAL A 1 82 ? -0.759 6.748 10.076 1.00 75.62 82 VAL A C 1
ATOM 672 O O . VAL A 1 82 ? -0.304 6.996 8.964 1.00 75.62 82 VAL A O 1
ATOM 675 N N . LEU A 1 83 ? -1.167 5.520 10.412 1.00 73.75 83 LEU A N 1
ATOM 676 C CA . LEU A 1 83 ? -1.069 4.378 9.498 1.00 73.75 83 LEU A CA 1
ATOM 677 C C . LEU A 1 83 ? -1.982 4.539 8.272 1.00 73.75 83 LEU A C 1
ATOM 679 O O . LEU A 1 83 ? -1.593 4.206 7.157 1.00 73.75 83 LEU A O 1
ATOM 683 N N . THR A 1 84 ? -3.194 5.057 8.485 1.00 70.44 84 THR A N 1
ATOM 684 C CA . THR A 1 84 ? -4.178 5.304 7.421 1.00 70.44 84 THR A CA 1
ATOM 685 C C . THR A 1 84 ? -3.717 6.459 6.539 1.00 70.44 84 THR A C 1
ATOM 687 O O . THR A 1 84 ? -3.721 6.339 5.321 1.00 70.44 84 THR A O 1
ATOM 690 N N . LEU A 1 85 ? -3.220 7.541 7.140 1.00 74.25 85 LEU A N 1
ATOM 691 C CA . LEU A 1 85 ? -2.656 8.674 6.413 1.00 74.25 85 LEU A CA 1
ATOM 692 C C . LEU A 1 85 ? -1.445 8.247 5.570 1.00 74.25 85 LEU A C 1
ATOM 694 O O . LEU A 1 85 ? -1.389 8.544 4.380 1.00 74.25 85 LEU A O 1
ATOM 698 N N . GLY A 1 86 ? -0.517 7.487 6.159 1.00 74.56 86 GLY A N 1
ATOM 699 C CA . GLY A 1 86 ? 0.637 6.935 5.448 1.00 74.56 86 GLY A CA 1
ATOM 700 C C . GLY A 1 86 ? 0.232 6.007 4.302 1.00 74.56 86 GLY A C 1
ATOM 701 O O . GLY A 1 86 ? 0.789 6.105 3.212 1.00 74.56 86 GLY A O 1
ATOM 702 N N . GLY A 1 87 ? -0.782 5.160 4.509 1.00 69.50 87 GLY A N 1
ATOM 703 C CA . GLY A 1 87 ? -1.339 4.313 3.455 1.00 69.50 87 GLY A CA 1
ATOM 704 C C . GLY A 1 87 ? -1.966 5.113 2.309 1.00 69.50 87 GLY A C 1
ATOM 705 O O . GLY A 1 87 ? -1.767 4.756 1.151 1.00 69.50 87 GLY A O 1
ATOM 706 N N . CYS A 1 88 ? -2.664 6.216 2.604 1.00 70.31 88 CYS A N 1
ATOM 707 C CA . CYS A 1 88 ? -3.235 7.092 1.578 1.00 70.31 88 CYS A CA 1
ATOM 708 C C . CYS A 1 88 ? -2.136 7.752 0.742 1.00 70.31 88 CYS A C 1
ATOM 710 O O . CYS A 1 88 ? -2.227 7.760 -0.4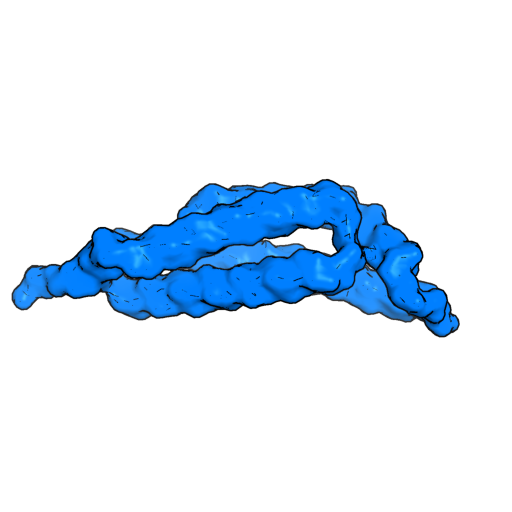83 1.00 70.31 88 CYS A O 1
ATOM 712 N N . ILE A 1 89 ? -1.077 8.252 1.387 1.00 73.44 89 ILE A N 1
ATOM 713 C CA . ILE A 1 89 ? 0.070 8.860 0.696 1.00 73.44 89 ILE A CA 1
ATOM 714 C C . ILE A 1 89 ? 0.774 7.821 -0.186 1.00 73.44 89 ILE A C 1
ATOM 716 O O . ILE A 1 89 ? 1.045 8.087 -1.355 1.00 73.44 89 ILE A O 1
ATOM 720 N N . ALA A 1 90 ? 1.031 6.624 0.349 1.00 69.12 90 ALA A N 1
ATOM 721 C CA . ALA A 1 90 ? 1.673 5.545 -0.395 1.00 69.12 90 ALA A CA 1
ATOM 722 C C . ALA A 1 90 ? 0.848 5.115 -1.619 1.00 69.12 90 ALA A C 1
ATOM 724 O O . ALA A 1 90 ? 1.405 4.919 -2.697 1.00 69.12 90 ALA A O 1
ATOM 725 N N . MET A 1 91 ? -0.478 5.017 -1.476 1.00 68.62 91 MET A N 1
ATOM 726 C CA . MET A 1 91 ? -1.370 4.686 -2.588 1.00 68.62 91 MET A CA 1
ATOM 727 C C . MET A 1 91 ? -1.445 5.793 -3.634 1.00 68.62 91 MET A C 1
ATOM 729 O O . MET A 1 91 ? -1.355 5.502 -4.822 1.00 68.62 91 MET A O 1
ATOM 733 N N . ALA A 1 92 ? -1.548 7.056 -3.216 1.00 69.50 92 ALA A N 1
ATOM 734 C CA . ALA A 1 92 ? -1.531 8.187 -4.140 1.00 69.50 92 ALA A CA 1
ATOM 735 C C . ALA A 1 92 ? -0.237 8.209 -4.968 1.00 69.50 92 ALA A C 1
ATOM 737 O O . ALA A 1 92 ? -0.283 8.365 -6.186 1.00 69.50 92 ALA A O 1
ATOM 738 N N . TYR A 1 93 ? 0.909 7.964 -4.325 1.00 67.56 93 TYR A N 1
ATOM 739 C CA . TYR A 1 93 ? 2.192 7.855 -5.013 1.00 67.56 93 TYR A CA 1
ATOM 740 C C . TYR A 1 93 ? 2.218 6.697 -6.021 1.00 67.56 93 TYR A C 1
ATOM 742 O O . TYR A 1 93 ? 2.641 6.888 -7.159 1.00 67.56 93 TYR A O 1
ATOM 750 N N . LEU A 1 94 ? 1.731 5.511 -5.638 1.00 65.31 94 LEU A N 1
ATOM 751 C CA . LEU A 1 94 ? 1.701 4.337 -6.520 1.00 65.31 94 LEU A CA 1
ATOM 752 C C . LEU A 1 94 ? 0.809 4.537 -7.752 1.00 65.31 94 LEU A C 1
ATOM 754 O O . LEU A 1 94 ? 1.200 4.148 -8.852 1.00 65.31 94 LEU A O 1
ATOM 758 N N . VAL A 1 95 ? -0.348 5.187 -7.589 1.00 64.56 95 VAL A N 1
ATOM 759 C CA . VAL A 1 95 ? -1.264 5.494 -8.700 1.00 64.56 95 VAL A CA 1
ATOM 760 C C . VAL A 1 95 ? -0.619 6.458 -9.702 1.00 64.56 95 VAL A C 1
ATOM 762 O O . VAL A 1 95 ? -0.751 6.256 -10.910 1.00 64.56 95 VAL A O 1
ATOM 765 N N . ILE A 1 96 ? 0.110 7.468 -9.212 1.00 65.19 96 ILE A N 1
ATOM 766 C CA . ILE A 1 96 ? 0.789 8.473 -10.047 1.00 65.19 96 ILE A CA 1
ATOM 767 C C . ILE A 1 96 ? 2.033 7.890 -10.730 1.00 65.19 96 ILE A C 1
ATOM 769 O O . ILE A 1 96 ? 2.302 8.210 -11.884 1.00 65.19 96 ILE A O 1
ATOM 773 N N . ALA A 1 97 ? 2.777 7.011 -10.053 1.00 64.81 97 ALA A N 1
ATOM 774 C CA . ALA A 1 97 ? 4.021 6.444 -10.574 1.00 64.81 97 ALA A CA 1
ATOM 775 C C . ALA A 1 97 ? 3.830 5.536 -11.807 1.00 64.81 97 ALA A C 1
ATOM 777 O O . ALA A 1 97 ? 4.805 5.242 -12.490 1.00 64.81 97 ALA A O 1
ATOM 778 N N . GLY A 1 98 ? 2.603 5.084 -12.105 1.00 55.97 98 GLY A N 1
ATOM 779 C CA . GLY A 1 98 ? 2.201 4.539 -13.413 1.00 55.97 98 GLY A CA 1
ATOM 780 C C . GLY A 1 98 ? 2.820 3.205 -13.867 1.00 55.97 98 GLY A C 1
ATOM 781 O O . GLY A 1 98 ? 2.302 2.602 -14.797 1.00 55.97 98 GLY A O 1
ATOM 782 N N . GLY A 1 99 ? 3.869 2.699 -13.216 1.00 61.44 99 GLY A N 1
ATOM 783 C CA . GLY A 1 99 ? 4.644 1.533 -13.673 1.00 61.44 99 GLY A CA 1
ATOM 784 C C . GLY A 1 99 ? 4.140 0.161 -13.212 1.00 61.44 99 GLY A C 1
ATOM 785 O O . GLY A 1 99 ? 4.951 -0.746 -13.043 1.00 61.44 99 GLY A O 1
ATOM 786 N N . SER A 1 100 ? 2.845 0.004 -12.922 1.00 63.22 100 SER A N 1
ATOM 787 C CA . SER A 1 100 ? 2.295 -1.264 -12.406 1.00 63.22 100 SER A CA 1
ATOM 788 C C . SER A 1 100 ? 1.302 -1.885 -13.407 1.00 63.22 100 SER A C 1
ATOM 790 O O . SER A 1 100 ? 0.562 -1.123 -14.029 1.00 63.22 100 SER A O 1
ATOM 792 N N . PRO A 1 101 ? 1.254 -3.225 -13.563 1.00 67.38 101 PRO A N 1
ATOM 793 C CA . PRO A 1 101 ? 0.282 -3.919 -14.420 1.00 67.38 101 PRO A CA 1
ATOM 794 C C . PRO A 1 101 ? -1.176 -3.509 -14.157 1.00 67.38 101 PRO A C 1
ATOM 796 O O . PRO A 1 101 ? -1.537 -3.223 -13.013 1.00 67.38 101 PRO A O 1
ATOM 799 N N . ASP A 1 102 ? -2.055 -3.566 -15.158 1.00 74.25 102 ASP A N 1
ATOM 800 C CA . ASP A 1 102 ? -3.452 -3.114 -15.018 1.00 74.25 102 ASP A CA 1
ATOM 801 C C . ASP A 1 102 ? -4.213 -3.796 -13.868 1.00 74.25 102 ASP A C 1
ATOM 803 O O . ASP A 1 102 ? -4.955 -3.141 -13.132 1.00 74.25 102 ASP A O 1
ATOM 807 N N . TRP A 1 103 ? -3.954 -5.084 -13.619 1.00 67.31 103 TRP A N 1
ATOM 808 C CA . TRP A 1 103 ? -4.545 -5.803 -12.486 1.00 67.31 103 TRP A CA 1
ATOM 809 C C . TRP A 1 103 ? -4.058 -5.266 -11.129 1.00 67.31 103 TRP A C 1
ATOM 811 O O . TRP A 1 103 ? -4.853 -5.109 -10.200 1.00 67.31 103 TRP A O 1
ATOM 821 N N . THR A 1 104 ? -2.769 -4.916 -11.006 1.00 68.25 104 THR A N 1
ATOM 822 C CA . THR A 1 104 ? -2.241 -4.286 -9.784 1.00 68.25 104 THR A CA 1
ATOM 823 C C . THR A 1 104 ? -2.792 -2.883 -9.594 1.00 68.25 104 THR A C 1
ATOM 825 O O . THR A 1 104 ? -3.040 -2.495 -8.456 1.00 68.25 104 THR A O 1
ATOM 828 N N . ARG A 1 105 ? -3.033 -2.132 -10.679 1.00 68.81 105 ARG A N 1
ATOM 829 C CA . ARG A 1 105 ? -3.671 -0.811 -10.606 1.00 68.81 105 ARG A CA 1
ATOM 830 C C . ARG A 1 105 ? -5.101 -0.942 -10.105 1.00 68.81 105 ARG A C 1
ATOM 832 O O . ARG A 1 105 ? -5.441 -0.268 -9.143 1.00 68.81 105 ARG A O 1
ATOM 839 N N . ALA A 1 106 ? -5.894 -1.865 -10.653 1.00 71.81 106 ALA A N 1
ATOM 840 C CA . ALA A 1 106 ? -7.253 -2.130 -10.174 1.00 71.81 106 ALA A CA 1
ATOM 841 C C . ALA A 1 106 ? -7.276 -2.492 -8.678 1.00 71.81 106 ALA A C 1
ATOM 843 O O . ALA A 1 106 ? -8.083 -1.960 -7.912 1.00 71.81 106 ALA A O 1
ATOM 844 N N . ALA A 1 107 ? -6.342 -3.339 -8.237 1.00 67.44 107 ALA A N 1
ATOM 845 C CA . ALA A 1 107 ? -6.223 -3.710 -6.834 1.00 67.44 107 ALA A CA 1
ATOM 846 C C . ALA A 1 107 ? -5.780 -2.537 -5.938 1.00 67.44 107 ALA A C 1
ATOM 848 O O . ALA A 1 107 ? -6.348 -2.340 -4.864 1.00 67.44 107 ALA A O 1
ATOM 849 N N . GLN A 1 108 ? -4.819 -1.721 -6.383 1.00 68.94 108 GLN A N 1
ATOM 850 C CA . GLN A 1 108 ? -4.389 -0.505 -5.685 1.00 68.94 108 GLN A CA 1
ATOM 851 C C . GLN A 1 108 ? -5.513 0.532 -5.608 1.00 68.94 108 GLN A C 1
ATOM 853 O O . GLN A 1 108 ? -5.698 1.145 -4.560 1.00 68.94 108 GLN A O 1
ATOM 858 N N . THR A 1 109 ? -6.308 0.701 -6.668 1.00 71.19 109 THR A N 1
ATOM 859 C CA . THR A 1 109 ? -7.482 1.581 -6.677 1.00 71.19 109 THR A CA 1
ATOM 860 C C . THR A 1 109 ? -8.516 1.102 -5.667 1.00 71.19 109 THR A C 1
ATOM 862 O O . THR A 1 109 ? -8.963 1.891 -4.837 1.00 71.19 109 THR A O 1
ATOM 865 N N . LEU A 1 110 ? -8.848 -0.194 -5.668 1.00 71.94 110 LEU A N 1
ATOM 866 C CA . LEU A 1 110 ? -9.779 -0.771 -4.698 1.00 71.94 110 LEU A CA 1
ATOM 867 C C . LEU A 1 110 ? -9.271 -0.584 -3.262 1.00 71.94 110 LEU A C 1
ATOM 869 O O . LEU A 1 110 ? -10.018 -0.161 -2.378 1.00 71.94 110 LEU A O 1
ATOM 873 N N . GLN A 1 111 ? -7.986 -0.847 -3.030 1.00 66.94 111 GLN A N 1
ATOM 874 C CA . GLN A 1 111 ? -7.364 -0.664 -1.725 1.00 66.94 111 GLN A CA 1
ATOM 875 C C . GLN A 1 111 ? -7.358 0.812 -1.302 1.00 66.94 111 GLN A C 1
ATOM 877 O O . GLN A 1 111 ? -7.657 1.112 -0.148 1.00 66.94 111 GLN A O 1
ATOM 882 N N . GLY A 1 112 ? -7.099 1.736 -2.229 1.00 68.62 112 GLY A N 1
ATOM 883 C CA . GLY A 1 112 ? -7.182 3.180 -2.019 1.00 68.62 112 GLY A CA 1
ATOM 884 C C . GLY A 1 112 ? -8.587 3.640 -1.628 1.00 68.62 112 GLY A C 1
ATOM 885 O O . GLY A 1 112 ? -8.731 4.396 -0.669 1.00 68.62 112 GLY A O 1
ATOM 886 N N . VAL A 1 113 ? -9.631 3.125 -2.285 1.00 73.75 113 VAL A N 1
ATOM 887 C CA . VAL A 1 113 ? -11.036 3.405 -1.933 1.00 73.75 113 VAL A CA 1
ATOM 888 C C . VAL A 1 113 ? -11.355 2.920 -0.518 1.00 73.75 113 VAL A C 1
ATOM 890 O O . VAL A 1 113 ? -11.942 3.657 0.273 1.00 73.75 113 VAL A O 1
ATOM 893 N N . VAL A 1 114 ? -10.921 1.711 -0.154 1.00 72.06 114 VAL A N 1
ATOM 894 C CA . VAL A 1 114 ? -11.118 1.171 1.202 1.00 72.06 114 VAL A CA 1
ATOM 895 C C . VAL A 1 114 ? -10.361 1.991 2.250 1.00 72.06 114 VAL A C 1
ATOM 897 O O . VAL A 1 114 ? -10.873 2.210 3.352 1.00 72.06 114 VAL A O 1
ATOM 900 N N . LEU A 1 115 ? -9.159 2.470 1.925 1.00 71.19 115 LEU A N 1
ATOM 901 C CA . LEU A 1 115 ? -8.365 3.329 2.802 1.00 71.19 115 LEU A CA 1
ATOM 902 C C . LEU A 1 115 ? -9.000 4.709 2.988 1.00 71.19 115 LEU A C 1
ATOM 904 O O . LEU A 1 115 ? -9.048 5.196 4.115 1.00 71.19 115 LEU A O 1
ATOM 908 N N . LEU A 1 116 ? -9.550 5.296 1.925 1.00 72.69 116 LEU A N 1
ATOM 909 C CA . LEU A 1 116 ? -10.319 6.538 1.995 1.00 72.69 116 LEU A CA 1
ATOM 910 C C . LEU A 1 116 ? -11.579 6.360 2.842 1.00 72.69 116 LEU A C 1
ATOM 912 O O . LEU A 1 116 ? -11.825 7.162 3.738 1.00 72.69 116 LEU A O 1
ATOM 916 N N . ALA A 1 117 ? -12.335 5.279 2.643 1.00 73.12 117 ALA A N 1
ATOM 917 C CA . ALA A 1 117 ? -13.494 4.967 3.476 1.00 73.12 117 ALA A CA 1
ATOM 918 C C . ALA A 1 117 ? -13.107 4.811 4.960 1.00 73.12 117 ALA A C 1
ATOM 920 O O . ALA A 1 117 ? -13.799 5.323 5.843 1.00 73.12 117 ALA A O 1
ATOM 921 N N . LEU A 1 118 ? -11.971 4.161 5.250 1.00 70.19 118 LEU A N 1
ATOM 922 C CA . LEU A 1 118 ? -11.410 4.073 6.604 1.00 70.19 118 LEU A CA 1
ATOM 923 C C . LEU A 1 118 ? -10.986 5.434 7.164 1.00 70.19 118 LEU A C 1
ATOM 925 O O . LEU A 1 118 ? -11.206 5.713 8.339 1.00 70.19 118 LEU A O 1
ATOM 929 N N . PHE A 1 119 ? -10.395 6.287 6.336 1.00 72.56 119 PHE A N 1
ATOM 930 C CA . PHE A 1 119 ? -10.000 7.634 6.721 1.00 72.56 119 PHE A CA 1
ATOM 931 C C . PHE A 1 119 ? -11.219 8.499 7.069 1.00 72.56 119 PHE A C 1
ATOM 933 O O . PHE A 1 119 ? -11.247 9.119 8.131 1.00 72.56 119 PHE A O 1
ATOM 940 N N . PHE A 1 120 ? -12.266 8.475 6.239 1.00 72.25 120 PHE A N 1
ATOM 941 C CA . PHE A 1 120 ? -13.511 9.205 6.493 1.00 72.25 120 PHE A CA 1
ATOM 942 C C . PHE A 1 120 ? -14.263 8.678 7.716 1.00 72.25 120 PHE A C 1
ATOM 944 O O . PHE A 1 120 ? -14.729 9.467 8.535 1.00 72.25 120 PHE A O 1
ATOM 951 N N . THR A 1 121 ? -14.328 7.359 7.907 1.00 71.56 121 THR A N 1
ATOM 952 C CA . THR A 1 121 ? -14.907 6.784 9.134 1.00 71.56 121 THR A CA 1
ATOM 953 C C . THR A 1 121 ? -14.108 7.151 10.386 1.00 71.56 121 THR A C 1
ATOM 955 O O . THR A 1 121 ? -14.712 7.389 11.428 1.00 71.56 121 THR A O 1
ATOM 958 N N . LEU A 1 122 ? -12.778 7.276 10.302 1.00 67.62 122 LEU A N 1
ATOM 959 C CA . LEU A 1 122 ? -11.950 7.772 11.411 1.00 67.62 122 LEU A CA 1
ATOM 960 C C . LEU A 1 122 ? -12.167 9.257 11.715 1.00 67.62 122 LEU A C 1
ATOM 962 O O . LEU A 1 122 ? -12.104 9.650 12.879 1.00 67.62 122 LEU A O 1
ATOM 966 N N . LEU A 1 123 ? -12.419 10.070 10.688 1.00 70.94 123 LEU A N 1
ATOM 967 C CA . LEU A 1 123 ? -12.795 11.481 10.822 1.00 70.94 123 LEU A CA 1
ATOM 968 C C . LEU A 1 123 ? -14.197 11.664 11.416 1.00 70.94 123 LEU A C 1
ATOM 970 O O . LEU A 1 123 ? -14.455 12.690 12.047 1.00 70.94 123 LEU A O 1
ATOM 974 N N . GLY A 1 124 ? -15.075 10.673 11.241 1.00 66.56 124 GLY A N 1
ATOM 975 C CA . GLY A 1 124 ? -16.435 10.667 11.765 1.00 66.56 124 GLY A CA 1
ATOM 976 C C . GLY A 1 124 ? -16.483 10.876 13.280 1.00 66.56 124 GLY A C 1
ATOM 977 O O . GLY A 1 124 ? -15.770 10.223 14.053 1.00 66.56 124 GLY A O 1
ATOM 978 N N . SER A 1 125 ? -17.363 11.783 13.711 1.00 58.78 125 SER A N 1
ATOM 979 C CA . 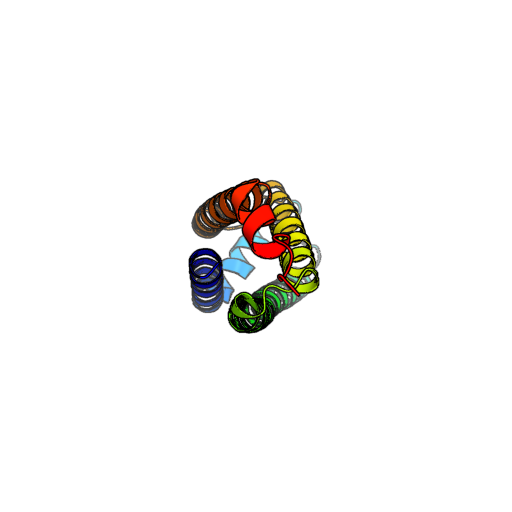SER A 1 125 ? -17.564 12.145 15.118 1.00 58.78 125 SER A CA 1
ATOM 980 C C . SER A 1 125 ? -17.897 10.946 15.996 1.00 58.78 125 SER A C 1
ATOM 982 O O . SER A 1 125 ? -17.467 10.930 17.143 1.00 58.78 125 SER A O 1
ATOM 984 N N . ASP A 1 126 ? -18.572 9.925 15.465 1.00 66.00 126 ASP A N 1
ATOM 985 C CA . ASP A 1 126 ? -18.973 8.727 16.213 1.00 66.00 126 ASP A CA 1
ATOM 986 C C . ASP A 1 126 ? -17.786 7.824 16.554 1.00 66.00 126 ASP A C 1
ATOM 988 O O . ASP A 1 126 ? -17.670 7.312 17.669 1.00 66.00 126 ASP A O 1
ATOM 992 N N . CYS A 1 127 ? -16.841 7.674 15.623 1.00 63.53 127 CYS A N 1
ATOM 993 C CA . CYS A 1 127 ? -15.625 6.900 15.855 1.00 63.53 127 CYS A CA 1
ATOM 994 C C . CYS A 1 127 ? -14.694 7.655 16.811 1.00 63.53 127 CYS A C 1
ATOM 996 O O . CYS A 1 127 ? -14.163 7.081 17.767 1.00 63.53 127 CYS A O 1
ATOM 998 N N . ARG A 1 128 ? -14.573 8.978 16.627 1.00 63.97 128 ARG A N 1
ATOM 999 C CA . ARG A 1 128 ? -13.881 9.855 17.578 1.00 63.97 128 ARG A CA 1
ATOM 1000 C C . ARG A 1 128 ? -14.527 9.772 18.957 1.00 63.97 128 ARG A C 1
ATOM 1002 O O . ARG A 1 128 ? -13.818 9.573 19.935 1.00 63.97 128 ARG A O 1
ATOM 1009 N N . ALA A 1 129 ? -15.849 9.831 19.052 1.00 63.28 129 ALA A N 1
ATOM 1010 C CA . ALA A 1 129 ? -16.575 9.675 20.302 1.00 63.28 129 ALA A CA 1
ATOM 1011 C C . ALA A 1 129 ? -16.343 8.288 20.909 1.00 63.28 129 ALA A C 1
ATOM 1013 O O . ALA A 1 129 ? -16.159 8.196 22.107 1.00 63.28 129 ALA A O 1
ATOM 1014 N N . HIS A 1 130 ? -16.221 7.207 20.140 1.00 67.00 130 HIS A N 1
ATOM 1015 C CA . HIS A 1 130 ? -15.953 5.889 20.721 1.00 67.00 130 HIS A CA 1
ATOM 1016 C C . HIS A 1 130 ? -14.555 5.763 21.371 1.00 67.00 130 HIS A C 1
ATOM 1018 O O . HIS A 1 130 ? -14.410 5.070 22.381 1.00 67.00 130 HIS A O 1
ATOM 1024 N N . PHE A 1 131 ? -13.535 6.444 20.830 1.00 61.00 131 PHE A N 1
ATOM 1025 C CA . PHE A 1 131 ? -12.164 6.460 21.377 1.00 61.00 131 PHE A CA 1
ATOM 1026 C C . PHE A 1 131 ? -11.887 7.599 22.370 1.00 61.00 131 PHE A C 1
ATOM 1028 O O . PHE A 1 131 ? -10.967 7.496 23.184 1.00 61.00 131 PHE A O 1
ATOM 1035 N N . PHE A 1 132 ? -12.638 8.698 22.284 1.00 63.09 132 PHE A N 1
ATOM 1036 C CA . PHE A 1 132 ? -12.493 9.882 23.134 1.00 63.09 132 PHE A CA 1
ATOM 1037 C C . PHE A 1 132 ? -13.612 10.042 24.163 1.00 63.09 132 PHE A C 1
ATOM 1039 O O . PHE A 1 132 ? -13.439 10.873 25.059 1.00 63.09 132 PHE A O 1
ATOM 1046 N N . ALA A 1 133 ? -14.699 9.260 24.086 1.00 58.62 133 ALA A N 1
ATOM 1047 C CA . ALA A 1 133 ? -15.684 9.142 25.155 1.00 58.62 133 ALA A CA 1
ATOM 1048 C C . ALA A 1 133 ? -14.903 8.790 26.404 1.00 58.62 133 ALA A C 1
ATOM 1050 O O . ALA A 1 133 ? -14.236 7.754 26.476 1.00 58.62 133 ALA A O 1
ATOM 1051 N N . LYS A 1 134 ? -14.929 9.743 27.332 1.00 47.75 134 LYS A N 1
ATOM 1052 C CA . LYS A 1 134 ? -14.281 9.691 28.631 1.00 47.75 134 LYS A CA 1
ATOM 1053 C C . LYS A 1 134 ? -14.478 8.271 29.162 1.00 47.75 134 LYS A C 1
ATOM 1055 O O . LYS A 1 134 ? -15.616 7.823 29.290 1.00 47.75 134 LYS A O 1
ATOM 1060 N N . ALA A 1 135 ? -13.386 7.544 29.411 1.00 50.25 135 ALA A N 1
ATOM 1061 C CA . ALA A 1 135 ? -13.470 6.439 30.349 1.00 50.25 135 ALA A CA 1
ATOM 1062 C C . ALA A 1 135 ? -14.028 7.084 31.615 1.00 50.25 135 ALA A C 1
ATOM 1064 O O . ALA A 1 135 ? -13.347 7.922 32.207 1.00 50.25 135 ALA A O 1
ATOM 1065 N N . ALA A 1 136 ? -15.304 6.830 31.901 1.00 40.88 136 ALA A N 1
ATOM 1066 C CA . ALA A 1 136 ? -15.935 7.272 33.123 1.00 40.88 136 ALA A CA 1
ATOM 1067 C C . ALA A 1 136 ? -15.145 6.600 34.248 1.00 40.88 136 ALA A C 1
ATOM 1069 O O . ALA A 1 136 ? -15.252 5.397 34.475 1.00 40.88 136 ALA A O 1
ATOM 1070 N N . ARG A 1 137 ? -14.228 7.369 34.818 1.00 41.59 137 ARG A N 1
ATOM 1071 C CA . ARG A 1 137 ? -13.663 7.180 36.138 1.00 41.59 137 ARG A CA 1
ATOM 1072 C C . ARG A 1 137 ? -14.066 8.410 36.919 1.00 41.59 137 ARG A C 1
ATOM 1074 O O . ARG A 1 137 ? -13.942 9.513 36.331 1.00 41.59 137 ARG A O 1
#

Foldseek 3Di:
DVVLLVLLVVLLVVCVVCVVVFLVLLQVPPPDNDPDSVVSSVVSSVVSVVSSVVSVVVNVVVVVLVVCVVVLAPVSLVVLQVVLVVLLVVLVCVLVVPRGDPVSNVSSVVSNVVSVVVNVVSVDPVVVCSSVVPPPD

Secondary structure (DSSP, 8-state):
-HHHHHHHHHHHHHHHHTHHHHHHHHHHT-SS--SSHHHHHHHHHHHHHHHHHHHHHHHHHHHHHHHHGGGT-HHHHHHHHHHHHHHHHHHHHHHHH--S-HHHHHHHHHHHHHHHHHHHHHHSHHHHHHHHS----

Organism: NCBI:txid546364

Solvent-accessible surface area (backbone atoms only — not comparable to full-atom values): 7673 Å² total; per-residue (Å²): 110,69,66,57,47,51,50,46,49,50,52,40,53,51,46,60,76,41,40,68,61,53,40,51,50,36,64,72,56,45,97,56,85,64,95,49,59,67,64,51,51,54,48,46,48,52,51,53,53,49,52,45,51,50,45,54,51,48,49,54,50,51,52,55,49,60,74,45,55,88,68,49,45,61,69,57,53,54,53,49,50,53,52,45,51,51,49,50,53,52,42,54,51,56,66,70,63,63,60,62,58,71,69,58,47,54,50,48,51,54,50,44,51,50,45,49,52,51,48,53,51,56,68,31,68,66,51,43,40,63,39,62,51,70,79,88,120

Nearest PDB structures (foldseek):
  4xxi-assembly1_B  TM=4.226E-01  e=7.237E+00  Nostoc sp. PCC 7120 = FACHB-418

pLDDT: mean 72.21, std 8.43, range [40.88, 88.69]